Protein AF-A0A7Y0X4V2-F1 (afdb_monomer)

Structure (mmCIF, N/CA/C/O backbone):
data_AF-A0A7Y0X4V2-F1
#
_entry.id   AF-A0A7Y0X4V2-F1
#
loop_
_atom_site.group_PDB
_atom_site.id
_atom_site.type_symbol
_atom_site.label_atom_id
_atom_site.label_alt_id
_atom_site.label_comp_id
_atom_site.label_asym_id
_atom_site.label_entity_id
_atom_site.label_seq_id
_atom_site.pdbx_PDB_ins_code
_atom_site.Cartn_x
_atom_site.Cartn_y
_atom_site.Cartn_z
_atom_site.occupancy
_atom_site.B_iso_or_equiv
_atom_site.auth_seq_id
_atom_site.auth_comp_id
_atom_site.auth_asym_id
_atom_site.auth_atom_id
_atom_site.pdbx_PDB_model_num
ATOM 1 N N . PRO A 1 1 ? -15.623 3.600 -9.504 1.00 37.47 1 PRO A N 1
ATOM 2 C CA . PRO A 1 1 ? -15.818 4.429 -8.292 1.00 37.47 1 PRO A CA 1
ATOM 3 C C . PRO A 1 1 ? -14.778 4.018 -7.253 1.00 37.47 1 PRO A C 1
ATOM 5 O O . PRO A 1 1 ? -14.826 2.900 -6.760 1.00 37.47 1 PRO A O 1
ATOM 8 N N . ILE A 1 2 ? -13.76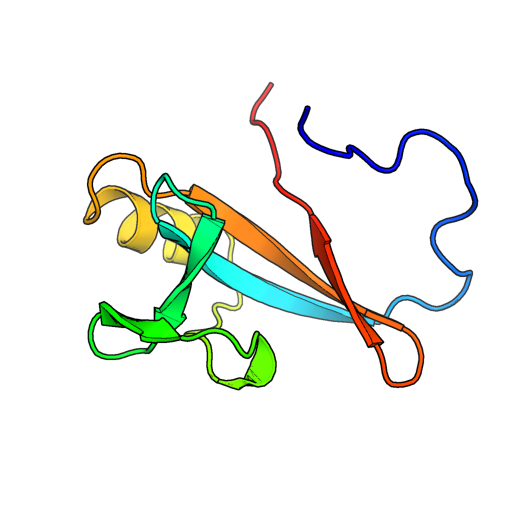9 4.863 -7.043 1.00 31.25 2 ILE A N 1
ATOM 9 C CA . ILE A 1 2 ? -12.885 4.735 -5.884 1.00 31.25 2 ILE A CA 1
ATOM 10 C C . ILE A 1 2 ? -13.775 5.095 -4.701 1.00 31.25 2 ILE A C 1
ATOM 12 O O . ILE A 1 2 ? -14.243 6.234 -4.643 1.00 31.25 2 ILE A O 1
ATOM 16 N N . ASP A 1 3 ? -14.058 4.139 -3.820 1.00 33.47 3 ASP A N 1
ATOM 17 C CA . ASP A 1 3 ? -14.663 4.436 -2.525 1.00 33.47 3 ASP A CA 1
ATOM 18 C C . ASP A 1 3 ? -13.612 5.187 -1.704 1.00 33.47 3 ASP A C 1
ATOM 20 O O . ASP A 1 3 ? -12.863 4.634 -0.903 1.00 33.47 3 ASP A O 1
ATOM 24 N N . ILE A 1 4 ? -13.497 6.484 -1.982 1.00 41.81 4 ILE A N 1
ATOM 25 C CA . ILE A 1 4 ? -12.941 7.430 -1.035 1.00 41.81 4 ILE A CA 1
ATOM 26 C C . ILE A 1 4 ? -13.922 7.369 0.130 1.00 41.81 4 ILE A C 1
ATOM 28 O O . ILE A 1 4 ? -15.104 7.660 -0.055 1.00 41.81 4 ILE A O 1
ATOM 32 N N . ILE A 1 5 ? -13.455 6.955 1.306 1.00 46.25 5 ILE A N 1
ATOM 33 C CA . ILE A 1 5 ? -14.225 7.088 2.542 1.00 46.25 5 ILE A CA 1
ATOM 34 C C . ILE A 1 5 ? -14.314 8.594 2.819 1.00 46.25 5 ILE A C 1
ATOM 36 O O . ILE A 1 5 ? -13.493 9.176 3.522 1.00 46.25 5 ILE A O 1
ATOM 40 N N . ILE A 1 6 ? -15.263 9.243 2.147 1.00 42.69 6 ILE A N 1
ATOM 41 C CA . ILE A 1 6 ? -15.709 10.598 2.420 1.00 42.69 6 ILE A CA 1
ATOM 42 C C . ILE A 1 6 ? -16.734 10.430 3.533 1.00 42.69 6 ILE A C 1
ATOM 44 O O . ILE A 1 6 ? -17.796 9.858 3.315 1.00 42.69 6 ILE A O 1
ATOM 48 N N . GLU A 1 7 ? -16.367 10.887 4.727 1.00 38.19 7 GLU A N 1
ATOM 49 C CA . GLU A 1 7 ? -17.306 11.170 5.815 1.00 38.19 7 GLU A CA 1
ATOM 50 C C . GLU A 1 7 ? -18.154 9.977 6.286 1.00 38.19 7 GLU A C 1
ATOM 52 O O . GLU A 1 7 ? -19.369 9.943 6.137 1.00 38.19 7 GLU A O 1
ATOM 57 N N . ASN A 1 8 ? -17.512 9.009 6.932 1.00 38.53 8 ASN A N 1
ATOM 58 C CA . ASN A 1 8 ? -18.116 8.295 8.056 1.00 38.53 8 ASN A CA 1
ATOM 59 C C . ASN A 1 8 ? -16.965 7.845 8.941 1.00 38.53 8 ASN A C 1
ATOM 61 O O . ASN A 1 8 ? -16.309 6.860 8.619 1.00 38.53 8 ASN A O 1
ATOM 65 N N . ASP A 1 9 ? -16.677 8.655 9.963 1.00 43.59 9 ASP A N 1
ATOM 66 C CA . ASP A 1 9 ? -15.813 8.356 11.104 1.00 43.59 9 ASP A CA 1
ATOM 67 C C . ASP A 1 9 ? -14.724 7.319 10.806 1.00 43.59 9 ASP A C 1
ATOM 69 O O . ASP A 1 9 ? -14.910 6.122 11.044 1.00 43.59 9 ASP A O 1
ATOM 73 N N . LEU A 1 10 ? -13.556 7.777 10.322 1.00 49.72 10 LEU A N 1
ATOM 74 C CA . LEU A 1 10 ? -12.341 6.981 10.502 1.00 49.72 10 LEU A CA 1
ATOM 75 C C . LEU A 1 10 ? -12.348 6.541 11.972 1.00 49.72 10 LEU A C 1
ATOM 77 O O . LEU A 1 10 ? -12.449 7.409 12.846 1.00 49.72 10 LEU A O 1
ATOM 81 N N . PRO A 1 11 ? -12.356 5.228 12.256 1.00 55.34 11 PRO A N 1
ATOM 82 C CA . PRO A 1 11 ? -12.586 4.755 13.605 1.00 55.34 11 PRO A CA 1
ATOM 83 C C . PRO A 1 11 ? -11.591 5.425 14.536 1.00 55.34 11 PRO A C 1
ATOM 85 O O . PRO A 1 11 ? -10.427 5.613 14.190 1.00 55.34 11 PRO A O 1
ATOM 88 N N . THR A 1 12 ? -12.061 5.798 15.724 1.00 57.12 12 THR A N 1
ATOM 89 C CA . THR A 1 12 ? -11.337 6.676 16.658 1.00 57.12 12 THR A CA 1
ATOM 90 C C . THR A 1 12 ? -9.946 6.144 17.028 1.00 57.12 12 THR A C 1
ATOM 92 O O . THR A 1 12 ? -9.111 6.887 17.536 1.00 57.12 12 THR A O 1
ATOM 95 N N . ILE A 1 13 ? -9.693 4.857 16.763 1.00 68.12 13 ILE A N 1
ATOM 96 C CA . ILE A 1 13 ? -8.396 4.197 16.855 1.00 68.12 13 ILE A CA 1
ATOM 97 C C . ILE A 1 13 ? -8.109 3.499 15.515 1.00 68.12 13 ILE A C 1
ATOM 99 O O . ILE A 1 13 ? -8.527 2.365 15.285 1.00 68.12 13 ILE A O 1
ATOM 103 N N . THR A 1 14 ? -7.370 4.173 14.640 1.00 73.25 14 THR A N 1
ATOM 104 C CA . THR A 1 14 ? -6.709 3.569 13.474 1.00 73.25 14 THR A CA 1
ATOM 105 C C . THR A 1 14 ? -5.215 3.496 13.750 1.00 73.25 14 THR A C 1
ATOM 107 O O . THR A 1 14 ? -4.595 4.521 14.046 1.00 73.25 14 THR A O 1
ATOM 110 N N . LYS A 1 15 ? -4.610 2.314 13.626 1.00 84.56 15 LYS A N 1
ATOM 111 C CA . LYS A 1 15 ? -3.155 2.171 13.715 1.00 84.56 15 LYS A CA 1
ATOM 112 C C . LYS A 1 15 ? -2.564 2.191 12.313 1.00 84.56 15 LYS A C 1
ATOM 114 O O . LYS A 1 15 ? -2.832 1.304 11.509 1.00 84.56 15 LYS A O 1
ATOM 119 N N . PHE A 1 16 ? -1.754 3.202 12.025 1.00 85.69 16 PHE A N 1
ATOM 120 C CA . PHE A 1 16 ? -0.985 3.250 10.787 1.00 85.69 16 PHE A CA 1
ATOM 121 C C . PHE A 1 16 ? 0.051 2.117 10.764 1.00 85.69 16 PHE A C 1
ATOM 123 O O . PHE A 1 16 ? 0.799 1.952 11.731 1.00 85.69 16 PHE A O 1
ATOM 130 N N . LEU A 1 17 ? 0.073 1.333 9.683 1.00 85.75 17 LEU A N 1
ATOM 131 C CA . LEU A 1 17 ? 1.002 0.209 9.520 1.00 85.75 17 LEU A CA 1
ATOM 132 C C . LEU A 1 17 ? 2.149 0.516 8.555 1.00 85.75 17 LEU A C 1
ATOM 134 O O . LEU A 1 17 ? 3.246 -0.004 8.739 1.00 85.75 17 LEU A O 1
ATOM 138 N N . GLY A 1 18 ? 1.905 1.348 7.542 1.00 89.50 18 GLY A N 1
ATOM 139 C CA . GLY A 1 18 ? 2.882 1.650 6.503 1.00 89.50 18 GLY A CA 1
ATOM 140 C C . GLY A 1 18 ? 2.229 1.911 5.151 1.00 89.50 18 GLY A C 1
ATOM 141 O O . GLY A 1 18 ? 1.040 2.226 5.052 1.00 89.50 18 GLY A O 1
ATOM 142 N N . PHE A 1 19 ? 3.026 1.748 4.103 1.00 89.56 19 PHE A N 1
ATOM 143 C CA . PHE A 1 19 ? 2.615 1.890 2.711 1.00 89.56 19 PHE A CA 1
ATOM 144 C C . PHE A 1 19 ? 2.821 0.574 1.973 1.00 89.56 19 PHE A C 1
ATOM 146 O O . PHE A 1 19 ? 3.807 -0.115 2.213 1.00 89.56 19 PHE A O 1
ATOM 153 N N . VAL A 1 20 ? 1.925 0.226 1.059 1.00 91.69 20 VAL A N 1
ATOM 154 C CA . VAL A 1 20 ? 2.082 -0.922 0.155 1.00 91.69 20 VAL A CA 1
ATOM 155 C C . VAL A 1 20 ? 1.887 -0.464 -1.282 1.00 91.69 20 VAL A C 1
ATOM 157 O O . VAL A 1 20 ? 1.316 0.598 -1.532 1.00 91.69 20 VAL A O 1
ATOM 160 N N . VAL A 1 21 ? 2.378 -1.257 -2.229 1.00 91.12 21 VAL A N 1
ATOM 161 C CA . VAL A 1 21 ? 2.258 -0.964 -3.661 1.00 91.12 21 VAL A CA 1
ATOM 162 C C . VAL A 1 21 ? 1.167 -1.838 -4.267 1.00 91.12 21 VAL A C 1
ATOM 164 O O . VAL A 1 21 ? 1.108 -3.044 -4.006 1.00 91.12 21 VAL A O 1
ATOM 167 N N . CYS A 1 22 ? 0.324 -1.220 -5.086 1.00 89.50 22 CYS A N 1
ATOM 168 C CA . CYS A 1 22 ? -0.693 -1.882 -5.886 1.00 89.50 22 CYS A CA 1
ATOM 169 C C . CYS A 1 22 ? -0.389 -1.749 -7.382 1.00 89.50 22 CYS A C 1
ATOM 171 O O . CYS A 1 22 ? 0.212 -0.763 -7.810 1.00 89.50 22 CYS A O 1
ATOM 173 N N . ASP A 1 23 ? -0.836 -2.724 -8.176 1.00 87.06 23 ASP A N 1
ATOM 174 C CA . ASP A 1 23 ? -0.902 -2.605 -9.637 1.00 87.06 23 ASP A CA 1
ATOM 175 C C . ASP A 1 23 ? -2.063 -1.684 -10.072 1.00 87.06 23 ASP A C 1
ATOM 177 O O . ASP A 1 23 ? -2.917 -1.311 -9.263 1.00 87.06 23 ASP A O 1
ATOM 181 N N . GLY A 1 24 ? -2.151 -1.356 -11.366 1.00 82.12 24 GLY A N 1
ATOM 182 C CA . GLY A 1 24 ? -3.243 -0.534 -11.914 1.00 82.12 24 GLY A CA 1
ATOM 183 C C . GLY A 1 24 ? -4.652 -1.124 -11.752 1.00 82.12 24 GLY A C 1
ATOM 184 O O . GLY A 1 24 ? -5.642 -0.419 -11.938 1.00 82.12 24 GLY A O 1
ATOM 185 N N . ASN A 1 25 ? -4.762 -2.400 -11.366 1.00 83.62 25 ASN A N 1
ATOM 186 C CA . ASN A 1 25 ? -6.026 -3.075 -11.067 1.00 83.62 25 ASN A CA 1
ATOM 187 C C . ASN A 1 25 ? -6.361 -3.071 -9.566 1.00 83.62 25 ASN A C 1
ATOM 189 O O . ASN A 1 25 ? -7.374 -3.650 -9.168 1.00 83.62 25 ASN A O 1
ATOM 193 N N . GLY A 1 26 ? -5.520 -2.458 -8.729 1.00 81.56 26 GLY A N 1
ATOM 194 C CA . GLY A 1 26 ? -5.683 -2.416 -7.279 1.00 81.56 26 GLY A CA 1
ATOM 195 C C . GLY A 1 26 ? -5.274 -3.701 -6.554 1.00 81.56 26 GLY A C 1
ATOM 196 O O . GLY A 1 26 ? -5.660 -3.885 -5.401 1.00 81.56 26 GLY A O 1
ATOM 197 N N . LYS A 1 27 ? -4.517 -4.604 -7.191 1.00 87.50 27 LYS A N 1
ATOM 198 C CA . LYS A 1 27 ? -3.958 -5.794 -6.535 1.00 87.50 27 LYS A CA 1
ATOM 199 C C . LYS A 1 27 ? -2.665 -5.448 -5.823 1.00 87.50 27 LYS A C 1
ATOM 201 O O . LYS A 1 27 ? -1.779 -4.832 -6.407 1.00 87.50 27 LYS A O 1
ATOM 206 N N . PHE A 1 28 ? -2.528 -5.924 -4.593 1.00 90.00 28 PHE A N 1
ATOM 207 C CA . P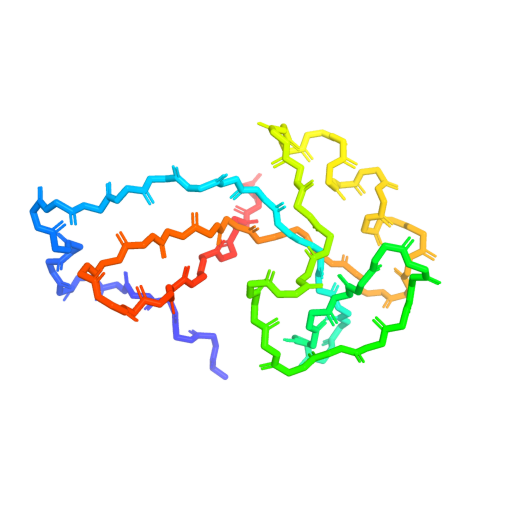HE A 1 28 ? -1.305 -5.754 -3.821 1.00 90.00 28 PHE A CA 1
ATOM 208 C C . PHE A 1 28 ? -0.144 -6.532 -4.436 1.00 90.00 28 PHE A C 1
ATOM 210 O O . PHE A 1 28 ? -0.318 -7.642 -4.953 1.00 90.00 28 PHE A O 1
ATOM 217 N N . LEU A 1 29 ? 1.049 -5.963 -4.311 1.00 89.44 29 LEU A N 1
ATOM 218 C CA . LEU A 1 29 ? 2.296 -6.570 -4.753 1.00 89.44 29 LEU A CA 1
ATOM 219 C C . LEU A 1 29 ? 3.088 -7.116 -3.558 1.00 89.44 29 LEU A C 1
ATOM 221 O O . LEU A 1 29 ? 3.253 -6.457 -2.530 1.00 89.44 29 LEU A O 1
ATOM 225 N N . ALA A 1 30 ? 3.580 -8.345 -3.693 1.00 88.62 30 ALA A N 1
ATOM 226 C CA . ALA A 1 30 ? 4.529 -8.972 -2.783 1.00 88.62 30 ALA A CA 1
ATOM 227 C C . ALA A 1 30 ? 5.960 -8.470 -3.041 1.00 88.62 30 ALA A C 1
ATOM 229 O O . ALA A 1 30 ? 6.238 -7.751 -4.000 1.00 88.62 30 ALA A O 1
ATOM 230 N N . LYS A 1 31 ? 6.898 -8.853 -2.165 1.00 84.69 31 LYS A N 1
ATOM 231 C CA . LYS A 1 31 ? 8.300 -8.399 -2.228 1.00 84.69 31 LYS A CA 1
ATOM 232 C C . LYS A 1 31 ? 9.026 -8.832 -3.508 1.00 84.69 31 LYS A C 1
ATOM 234 O O . LYS A 1 31 ? 9.968 -8.172 -3.929 1.00 84.69 31 LYS A O 1
ATOM 239 N N . ASP A 1 32 ? 8.601 -9.936 -4.105 1.00 86.38 32 ASP A N 1
ATOM 240 C CA . ASP A 1 32 ? 9.105 -10.465 -5.374 1.00 86.38 32 ASP A CA 1
ATOM 241 C C . ASP A 1 32 ? 8.402 -9.864 -6.607 1.00 86.38 32 ASP A C 1
ATOM 243 O O . ASP A 1 32 ? 8.701 -10.261 -7.730 1.00 86.38 32 ASP A O 1
ATOM 247 N N . GLY A 1 33 ? 7.473 -8.922 -6.408 1.00 82.88 33 GLY A N 1
ATOM 248 C CA . GLY A 1 33 ? 6.643 -8.341 -7.464 1.00 82.88 33 GLY A CA 1
ATOM 249 C C . GLY A 1 33 ? 5.459 -9.216 -7.882 1.00 82.88 33 GLY A C 1
ATOM 250 O O . GLY A 1 33 ? 4.757 -8.877 -8.831 1.00 82.88 33 GLY A O 1
ATOM 251 N N . GLY A 1 34 ? 5.210 -10.336 -7.193 1.00 86.44 34 GLY A N 1
ATOM 252 C CA . GLY A 1 34 ? 4.031 -11.166 -7.422 1.00 86.44 34 GLY A CA 1
ATOM 253 C C . GLY A 1 34 ? 2.746 -10.510 -6.911 1.00 86.44 34 GLY A C 1
ATOM 254 O O . GLY A 1 34 ? 2.762 -9.733 -5.960 1.00 86.44 34 GLY A O 1
ATOM 255 N N . HIS A 1 35 ? 1.603 -10.850 -7.508 1.00 88.94 35 HIS A N 1
ATOM 256 C CA 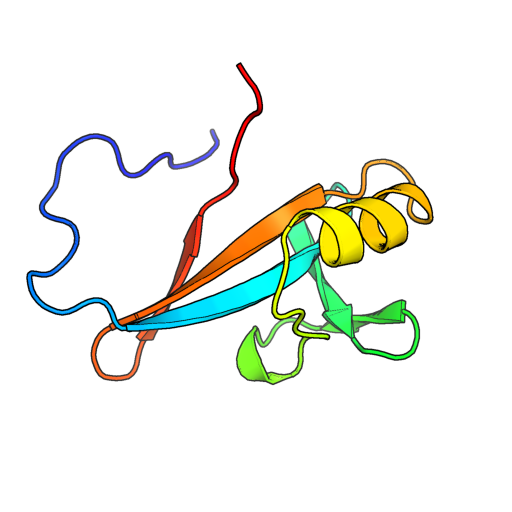. HIS A 1 35 ? 0.304 -10.386 -7.017 1.00 88.94 35 HIS A CA 1
ATOM 257 C C . HIS A 1 35 ? -0.179 -11.207 -5.828 1.00 88.94 35 HIS A C 1
ATOM 259 O O . HIS A 1 35 ? -0.090 -12.437 -5.818 1.00 88.94 35 HIS A O 1
ATOM 265 N N . ILE A 1 36 ? -0.802 -10.530 -4.873 1.00 87.31 36 ILE A N 1
ATOM 266 C CA . ILE A 1 36 ? -1.463 -11.159 -3.735 1.00 87.31 36 ILE A CA 1
ATOM 267 C C . ILE A 1 36 ? -2.823 -10.508 -3.480 1.00 87.31 36 ILE A C 1
ATOM 269 O O . ILE A 1 36 ? -3.092 -9.376 -3.876 1.00 87.31 36 ILE A O 1
ATOM 273 N N . THR A 1 37 ? -3.681 -11.231 -2.771 1.00 80.25 37 THR A N 1
ATOM 274 C CA . THR A 1 37 ? -5.027 -10.770 -2.399 1.00 80.25 37 THR A CA 1
ATOM 275 C C . THR A 1 37 ? -5.140 -10.386 -0.925 1.00 80.25 37 THR A C 1
ATOM 277 O O . THR A 1 37 ? -6.190 -9.921 -0.502 1.00 80.25 37 THR A O 1
ATOM 280 N N . VAL A 1 38 ? -4.085 -10.624 -0.139 1.00 79.62 38 VAL A N 1
ATOM 281 C CA . VAL A 1 38 ? -4.058 -10.447 1.319 1.00 79.62 38 VAL A CA 1
ATOM 282 C C . VAL A 1 38 ? -3.078 -9.312 1.642 1.00 79.62 38 VAL A C 1
ATOM 284 O O . VAL A 1 38 ? -1.879 -9.513 1.427 1.00 79.62 38 VAL A O 1
ATOM 287 N N . PRO A 1 39 ? -3.5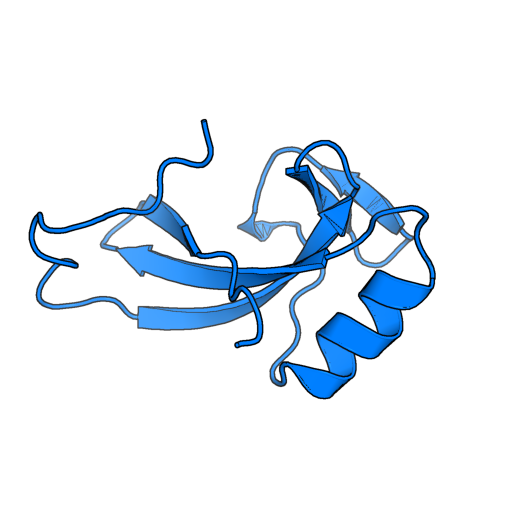48 -8.140 2.113 1.00 73.88 39 PRO A N 1
ATOM 288 C CA . PRO A 1 39 ? -2.706 -6.969 2.378 1.00 73.88 39 PRO A CA 1
ATOM 289 C C . PRO A 1 39 ? -1.512 -7.252 3.300 1.00 73.88 39 PRO A C 1
ATOM 291 O O . PRO A 1 39 ? -0.419 -6.749 3.075 1.00 73.88 39 PRO A O 1
ATOM 294 N N . GLU A 1 40 ? -1.684 -8.107 4.307 1.00 78.69 40 GLU A N 1
ATOM 295 C CA . GLU A 1 40 ? -0.663 -8.460 5.303 1.00 78.69 40 GLU A CA 1
ATOM 296 C C . GLU A 1 40 ? 0.524 -9.218 4.698 1.00 78.69 40 GLU A C 1
ATOM 298 O O . GLU A 1 40 ? 1.587 -9.327 5.307 1.00 78.69 40 GLU A O 1
ATOM 303 N N . ARG A 1 41 ? 0.349 -9.768 3.493 1.00 82.69 41 ARG A N 1
ATOM 304 C CA . ARG A 1 41 ? 1.405 -10.449 2.738 1.00 82.69 41 ARG A CA 1
ATOM 305 C C . ARG A 1 41 ? 2.092 -9.514 1.735 1.00 82.69 41 ARG A C 1
ATOM 307 O O . ARG A 1 41 ? 2.984 -9.970 1.017 1.00 82.69 41 ARG A O 1
ATOM 314 N N . ALA A 1 42 ? 1.658 -8.254 1.647 1.00 87.69 42 ALA A N 1
ATOM 315 C CA . ALA A 1 42 ? 2.176 -7.275 0.698 1.00 87.69 42 ALA A CA 1
ATOM 316 C C . ALA A 1 42 ? 3.552 -6.789 1.112 1.00 87.69 42 ALA A C 1
ATOM 318 O O . ALA A 1 42 ? 3.941 -6.838 2.282 1.00 87.69 42 ALA A O 1
ATOM 319 N N . HIS A 1 43 ? 4.300 -6.291 0.135 1.00 88.50 43 HIS A N 1
ATOM 320 C CA . HIS A 1 43 ? 5.523 -5.589 0.449 1.00 88.50 43 HIS A CA 1
ATOM 321 C C . HIS A 1 43 ? 5.190 -4.238 1.083 1.00 88.50 43 HIS A C 1
ATOM 323 O O . HIS A 1 43 ? 4.634 -3.358 0.426 1.00 88.50 43 HIS A O 1
ATOM 329 N N . MET A 1 44 ? 5.537 -4.101 2.363 1.00 89.88 44 MET A N 1
ATOM 330 C CA . MET A 1 44 ? 5.292 -2.894 3.143 1.00 89.88 44 MET A CA 1
ATOM 331 C C . MET A 1 44 ? 6.541 -2.014 3.247 1.00 89.88 44 MET A C 1
ATOM 333 O O . MET A 1 44 ? 7.659 -2.516 3.387 1.00 89.88 44 MET A O 1
ATOM 337 N N . PHE A 1 45 ? 6.318 -0.706 3.195 1.00 90.56 45 PHE A N 1
ATOM 338 C CA . PHE A 1 45 ? 7.306 0.363 3.242 1.00 90.56 45 PHE A CA 1
ATOM 339 C C . PHE A 1 45 ? 6.981 1.311 4.397 1.00 90.56 45 PHE A C 1
ATOM 341 O O . PHE A 1 45 ? 5.813 1.557 4.702 1.00 90.56 45 PHE A O 1
ATOM 348 N N . GLU A 1 46 ? 8.013 1.883 5.012 1.00 88.56 46 GLU A N 1
ATOM 349 C CA . GLU A 1 46 ? 7.857 2.871 6.090 1.00 88.56 46 GLU A CA 1
ATOM 350 C C . GLU A 1 46 ? 7.648 4.298 5.559 1.00 88.56 46 GLU A C 1
ATOM 352 O O . GLU A 1 46 ? 7.168 5.162 6.290 1.00 88.56 46 GLU A O 1
ATOM 357 N N . SER A 1 47 ? 7.984 4.556 4.289 1.00 88.81 47 SER A N 1
ATOM 358 C CA . SER A 1 47 ? 7.921 5.884 3.674 1.00 88.81 47 SER A CA 1
ATOM 359 C C . SER A 1 47 ? 7.174 5.868 2.332 1.00 88.81 47 SER A C 1
ATOM 361 O O . SER A 1 47 ? 7.295 4.919 1.553 1.00 88.81 47 SER A O 1
ATOM 363 N N . ILE A 1 48 ? 6.416 6.940 2.049 1.00 87.06 48 ILE A N 1
ATOM 364 C CA . ILE A 1 48 ? 5.766 7.152 0.739 1.00 87.06 48 ILE A CA 1
ATOM 365 C C . ILE A 1 48 ? 6.801 7.204 -0.389 1.00 87.06 48 ILE A C 1
ATOM 367 O O . ILE A 1 48 ? 6.597 6.503 -1.374 1.00 87.06 48 ILE A O 1
ATOM 371 N N . PRO A 1 49 ? 7.920 7.956 -0.281 1.00 90.75 49 PRO A N 1
ATOM 372 C CA . PRO A 1 49 ? 8.877 8.049 -1.383 1.00 90.75 49 PRO A CA 1
ATOM 373 C C . PRO A 1 49 ? 9.468 6.699 -1.802 1.00 90.75 49 PRO A C 1
ATOM 375 O O . PRO A 1 49 ? 9.667 6.464 -2.994 1.00 90.75 49 PRO A O 1
ATOM 378 N N . ASP A 1 50 ? 9.724 5.798 -0.848 1.00 90.62 50 ASP A N 1
ATOM 379 C CA . ASP A 1 50 ? 10.238 4.462 -1.161 1.00 90.62 50 ASP A CA 1
ATOM 380 C C . ASP A 1 50 ? 9.172 3.593 -1.838 1.00 90.62 50 ASP A C 1
ATOM 382 O O . ASP A 1 50 ? 9.468 2.915 -2.825 1.00 90.62 50 ASP A O 1
ATOM 386 N N . ALA A 1 51 ? 7.927 3.655 -1.353 1.00 90.50 51 ALA A N 1
ATOM 387 C CA . ALA A 1 51 ? 6.802 2.963 -1.973 1.00 90.50 51 ALA A CA 1
ATOM 388 C C . ALA A 1 51 ? 6.537 3.478 -3.397 1.00 90.50 51 ALA A C 1
ATOM 390 O O . ALA A 1 51 ? 6.386 2.678 -4.318 1.00 90.50 51 ALA A O 1
ATOM 391 N N . ASP A 1 52 ? 6.550 4.797 -3.605 1.00 90.00 52 ASP A N 1
ATOM 392 C CA . ASP A 1 52 ? 6.343 5.434 -4.910 1.00 90.00 52 ASP A CA 1
ATOM 393 C C . ASP A 1 52 ? 7.445 5.069 -5.903 1.00 90.00 52 ASP A C 1
ATOM 395 O O . ASP A 1 52 ? 7.167 4.778 -7.067 1.00 90.00 52 ASP A O 1
ATOM 399 N N . LYS A 1 53 ? 8.701 5.021 -5.448 1.00 91.25 53 LYS A N 1
ATOM 400 C CA . LYS A 1 53 ? 9.822 4.588 -6.287 1.00 91.25 53 LYS A CA 1
ATOM 401 C C . LYS A 1 53 ? 9.622 3.164 -6.807 1.00 91.25 53 LYS A C 1
ATOM 403 O O . LYS A 1 53 ? 9.977 2.877 -7.948 1.00 91.25 53 LYS A O 1
ATOM 408 N N . VAL A 1 54 ? 9.060 2.277 -5.988 1.00 89.88 54 VAL A N 1
ATOM 409 C CA . VAL A 1 54 ? 8.741 0.903 -6.395 1.00 89.88 54 VAL A CA 1
ATOM 410 C C . VAL A 1 54 ? 7.487 0.865 -7.268 1.00 89.88 54 VAL A C 1
ATOM 412 O O . VAL A 1 54 ? 7.497 0.189 -8.293 1.00 89.88 54 VAL A O 1
ATOM 415 N N . ALA A 1 55 ? 6.448 1.633 -6.936 1.00 89.56 55 ALA A N 1
ATOM 416 C CA . ALA A 1 55 ? 5.230 1.764 -7.736 1.00 89.56 55 ALA A CA 1
ATOM 417 C C . ALA A 1 55 ? 5.526 2.161 -9.189 1.00 89.56 55 ALA A C 1
ATOM 419 O O . ALA A 1 55 ? 4.977 1.565 -10.109 1.00 89.56 55 ALA A O 1
ATOM 420 N N . GLN A 1 56 ? 6.472 3.083 -9.394 1.00 89.50 56 GLN A N 1
ATOM 421 C CA . GLN A 1 56 ? 6.910 3.543 -10.717 1.00 89.50 56 GLN A CA 1
ATOM 422 C C . GLN A 1 56 ? 7.555 2.455 -11.589 1.00 89.50 56 GLN A C 1
ATOM 424 O O . GLN A 1 56 ? 7.710 2.656 -12.792 1.00 89.50 56 GLN A O 1
ATOM 429 N N . THR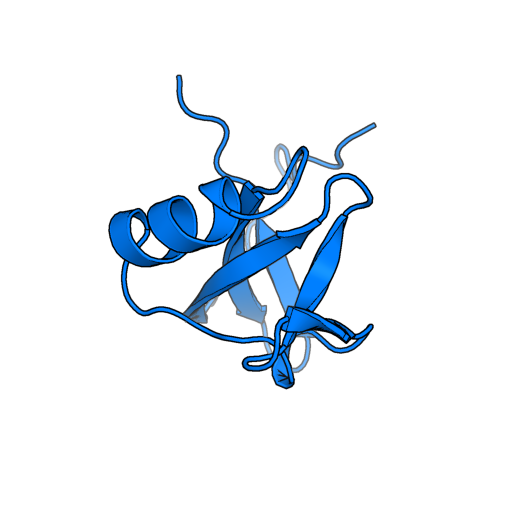 A 1 57 ? 7.945 1.312 -11.016 1.00 89.62 57 THR A N 1
ATOM 430 C CA . THR A 1 57 ? 8.462 0.173 -11.794 1.00 89.62 57 THR A CA 1
ATOM 431 C C . THR A 1 57 ? 7.360 -0.687 -12.417 1.00 89.62 57 THR A C 1
ATOM 433 O O . THR A 1 57 ? 7.652 -1.493 -13.300 1.00 89.62 57 THR A O 1
ATOM 436 N N . TYR A 1 58 ? 6.105 -0.501 -11.995 1.00 83.56 58 TYR A N 1
ATOM 437 C CA . TYR A 1 58 ? 4.942 -1.217 -12.508 1.00 83.56 58 TYR A CA 1
ATOM 438 C C . TYR A 1 58 ? 4.106 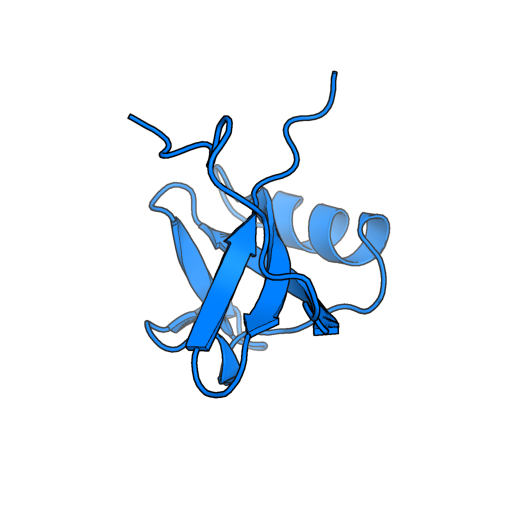-0.290 -13.387 1.00 83.56 58 TYR A C 1
ATOM 440 O O . TYR A 1 58 ? 3.869 0.870 -13.043 1.00 83.56 58 TYR A O 1
ATOM 448 N N . ASP A 1 59 ? 3.626 -0.808 -14.517 1.00 82.19 59 ASP A N 1
ATOM 449 C CA . ASP A 1 59 ? 2.705 -0.056 -15.364 1.00 82.19 59 ASP A CA 1
ATOM 450 C C . ASP A 1 59 ? 1.421 0.245 -14.578 1.00 82.19 59 ASP A C 1
ATOM 452 O O . ASP A 1 59 ? 0.775 -0.661 -14.047 1.00 82.19 59 ASP A O 1
ATOM 456 N N . GLN A 1 60 ? 1.094 1.534 -14.461 1.00 85.25 60 GLN A N 1
ATOM 457 C CA . GLN A 1 60 ? -0.023 2.045 -13.655 1.00 85.25 60 GLN A CA 1
ATOM 458 C C . GLN A 1 60 ? 0.042 1.690 -12.154 1.00 85.25 60 GLN A C 1
ATOM 460 O O . GLN A 1 60 ? -0.986 1.703 -11.477 1.00 85.25 60 GLN A O 1
ATOM 465 N N . GLY A 1 61 ? 1.228 1.386 -11.618 1.00 88.12 61 GLY A N 1
ATOM 466 C CA . GLY A 1 61 ? 1.405 1.125 -10.191 1.00 88.12 61 GLY A CA 1
ATOM 467 C C . GLY A 1 61 ? 1.171 2.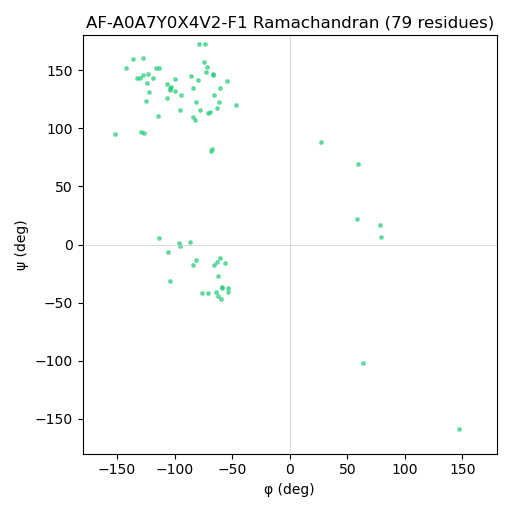367 -9.329 1.00 88.12 61 GLY A C 1
ATOM 468 O O . GLY A 1 61 ? 1.498 3.488 -9.726 1.00 88.12 61 GLY A O 1
ATOM 469 N N . PHE A 1 62 ? 0.634 2.175 -8.125 1.00 89.06 62 PHE A N 1
ATOM 470 C CA . PHE A 1 62 ? 0.430 3.256 -7.157 1.00 89.06 62 PHE A CA 1
ATOM 471 C C . PHE A 1 62 ? 0.695 2.798 -5.721 1.00 89.06 62 PHE A C 1
ATOM 473 O O . PHE A 1 62 ? 0.532 1.624 -5.383 1.00 89.06 62 PHE A O 1
ATOM 480 N N . SER A 1 63 ? 1.105 3.733 -4.864 1.00 90.00 63 SER A N 1
ATOM 481 C CA . SER A 1 63 ? 1.243 3.491 -3.430 1.00 90.00 63 SER A CA 1
ATOM 482 C C . SER A 1 63 ? -0.090 3.711 -2.710 1.00 90.00 63 SER A C 1
ATOM 484 O O . SER A 1 63 ? -0.900 4.571 -3.064 1.00 90.00 63 SER A O 1
ATOM 486 N N . THR A 1 64 ? -0.340 2.916 -1.675 1.00 87.75 64 THR A N 1
ATOM 487 C CA . THR A 1 64 ? -1.489 3.081 -0.785 1.00 87.75 64 THR A CA 1
ATOM 488 C C . THR A 1 64 ? -1.035 2.998 0.662 1.00 87.75 64 THR A C 1
ATOM 490 O O . THR A 1 64 ? -0.165 2.205 1.016 1.00 87.75 64 THR A O 1
ATOM 493 N N . MET A 1 65 ? -1.647 3.809 1.518 1.00 87.88 65 MET A N 1
ATOM 494 C CA . MET A 1 65 ? -1.511 3.692 2.966 1.00 87.88 65 MET A CA 1
ATOM 495 C C . MET A 1 65 ? -2.269 2.469 3.462 1.00 87.88 65 MET A C 1
ATOM 497 O O . MET A 1 65 ? -3.318 2.132 2.907 1.00 87.88 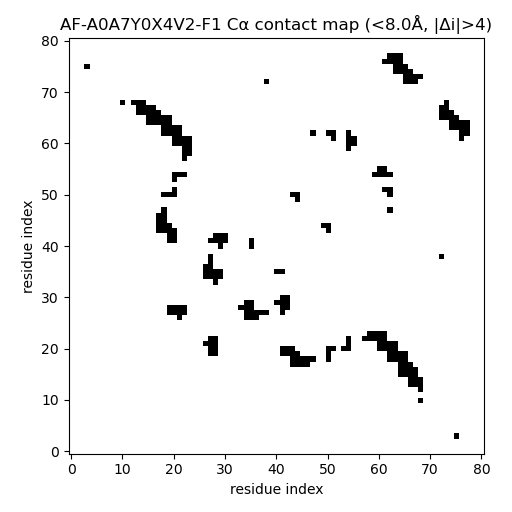65 MET A O 1
ATOM 501 N N . VAL A 1 66 ? -1.766 1.855 4.529 1.00 86.19 66 VAL A N 1
ATOM 502 C CA . VAL A 1 66 ? -2.396 0.724 5.209 1.00 86.19 66 VAL A CA 1
ATOM 503 C C . VAL A 1 66 ? -2.643 1.077 6.670 1.00 86.19 66 VAL A C 1
ATOM 505 O O . VAL A 1 66 ? -1.738 1.535 7.375 1.00 86.19 66 VAL A O 1
ATOM 508 N N . PHE A 1 67 ? -3.866 0.829 7.131 1.00 85.00 67 PHE A N 1
ATOM 509 C CA . PHE A 1 67 ? -4.259 1.004 8.523 1.00 85.00 67 PHE A CA 1
ATOM 510 C C . PHE A 1 67 ? -4.911 -0.264 9.063 1.00 85.00 67 PHE A C 1
ATOM 512 O O . PHE A 1 67 ? -5.640 -0.958 8.358 1.00 85.00 67 PHE A O 1
ATOM 519 N N . GLU A 1 68 ? -4.678 -0.525 10.342 1.00 83.25 68 GLU A N 1
ATOM 520 C CA . GLU A 1 68 ? -5.347 -1.560 11.120 1.00 83.25 68 GLU A CA 1
ATOM 521 C C . GLU A 1 68 ? -6.458 -0.936 11.971 1.00 83.25 68 GLU A C 1
ATOM 523 O O . GLU A 1 68 ? -6.249 0.065 12.667 1.00 83.25 68 GLU A O 1
ATOM 5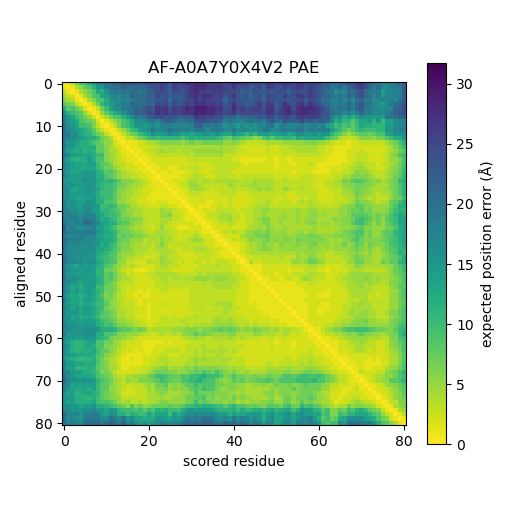28 N N . ILE A 1 69 ? -7.640 -1.550 11.914 1.00 82.44 69 ILE A N 1
ATOM 529 C CA . ILE A 1 69 ? -8.826 -1.206 12.698 1.00 82.44 69 ILE A CA 1
ATOM 530 C C . ILE A 1 69 ? -9.340 -2.488 13.349 1.00 82.44 69 ILE A C 1
ATOM 532 O O . ILE A 1 69 ? -10.062 -3.277 12.734 1.00 82.44 69 ILE A O 1
ATOM 536 N N . GLY A 1 70 ? -8.973 -2.714 14.609 1.00 81.12 70 GLY A N 1
ATOM 537 C CA . GLY A 1 70 ? -9.312 -3.952 15.308 1.00 81.12 70 GLY A CA 1
ATOM 538 C C . GLY A 1 70 ? -8.658 -5.165 14.641 1.00 81.12 70 GLY A C 1
ATOM 539 O O . GLY A 1 70 ? -7.476 -5.402 14.843 1.00 81.12 70 GLY A O 1
ATOM 540 N N . THR A 1 71 ? -9.428 -5.927 13.860 1.00 77.00 71 THR A N 1
ATOM 541 C CA . THR A 1 71 ? -8.943 -7.090 13.079 1.00 77.00 71 THR A CA 1
ATOM 542 C C . THR A 1 71 ? -9.029 -6.874 11.566 1.00 77.00 71 THR A C 1
ATOM 544 O O . THR A 1 71 ? -8.764 -7.789 10.792 1.00 77.00 71 THR A O 1
ATOM 547 N N . THR A 1 72 ? -9.409 -5.667 11.143 1.00 78.25 72 THR A N 1
ATOM 548 C CA . THR A 1 72 ? -9.608 -5.312 9.739 1.00 78.25 72 THR A CA 1
ATOM 549 C C . THR A 1 72 ? -8.441 -4.472 9.246 1.00 78.25 72 THR A C 1
ATOM 551 O O . THR A 1 72 ? -8.051 -3.504 9.901 1.00 78.25 72 THR A O 1
ATOM 554 N N . ILE A 1 73 ? -7.934 -4.795 8.058 1.00 79.50 73 ILE A N 1
ATOM 555 C CA . ILE A 1 73 ? -7.014 -3.932 7.322 1.00 79.50 73 ILE A CA 1
ATOM 556 C C . ILE A 1 73 ? -7.805 -3.080 6.333 1.00 79.50 73 ILE A C 1
ATOM 558 O O . ILE A 1 73 ? -8.585 -3.604 5.537 1.00 79.50 73 ILE A O 1
ATOM 562 N N . ILE A 1 74 ? -7.585 -1.769 6.376 1.00 80.81 74 ILE A N 1
ATOM 563 C CA . ILE A 1 74 ? -8.098 -0.829 5.380 1.00 80.81 74 ILE A CA 1
ATOM 564 C C . ILE A 1 74 ? -6.943 -0.171 4.633 1.00 80.81 74 ILE A C 1
ATOM 566 O O . ILE A 1 74 ? -5.848 0.012 5.172 1.00 80.81 74 ILE A O 1
ATOM 570 N N . THR A 1 75 ? -7.208 0.221 3.393 1.00 78.56 75 THR A N 1
ATOM 571 C CA . THR A 1 75 ? -6.233 0.898 2.541 1.00 78.56 75 THR A CA 1
ATOM 572 C C . THR A 1 75 ? -6.771 2.232 2.059 1.00 78.56 75 THR A C 1
ATOM 574 O O . THR A 1 75 ? -7.936 2.317 1.673 1.00 78.56 75 THR A O 1
ATOM 577 N N . ALA A 1 76 ? -5.925 3.259 2.047 1.00 77.06 76 ALA A N 1
ATOM 578 C CA . ALA A 1 76 ? -6.269 4.573 1.517 1.00 77.06 76 ALA A CA 1
ATOM 579 C C . ALA A 1 76 ? -5.261 5.001 0.447 1.00 77.06 76 ALA A C 1
ATOM 581 O O . ALA A 1 76 ? -4.058 5.080 0.706 1.00 77.06 76 ALA A O 1
ATOM 582 N N . VAL A 1 77 ? -5.759 5.308 -0.751 1.00 70.25 77 VAL A N 1
ATOM 583 C CA . VAL A 1 77 ? -4.936 5.837 -1.841 1.00 70.25 77 VAL A CA 1
ATOM 584 C C . VAL A 1 77 ? -4.742 7.330 -1.625 1.00 70.25 77 VAL A C 1
ATOM 586 O O . VAL A 1 77 ? -5.715 8.084 -1.567 1.00 70.25 77 VAL A O 1
ATOM 589 N N . VAL A 1 78 ? -3.489 7.771 -1.537 1.00 60.41 78 VAL A N 1
ATOM 590 C CA . VAL A 1 78 ? -3.182 9.200 -1.536 1.00 60.41 78 VAL A CA 1
ATOM 591 C C . VAL A 1 78 ? -3.160 9.657 -2.983 1.00 60.41 78 VAL A C 1
ATOM 593 O O . VAL A 1 78 ? -2.238 9.338 -3.727 1.00 60.41 78 VAL A O 1
ATOM 596 N N . LYS A 1 79 ? -4.176 10.409 -3.404 1.00 53.28 79 LYS A N 1
ATOM 597 C CA . LYS A 1 79 ? -4.072 11.154 -4.656 1.00 53.28 79 LYS A CA 1
ATOM 598 C C . LYS A 1 79 ? -3.216 12.398 -4.379 1.00 53.28 79 LYS A C 1
ATOM 600 O O . LYS A 1 79 ? -3.655 13.221 -3.575 1.00 53.28 79 LYS A O 1
ATOM 605 N N . PRO A 1 80 ? -2.025 12.553 -4.985 1.00 45.41 80 PRO A N 1
ATOM 606 C CA . PRO A 1 80 ? -1.296 13.811 -4.887 1.00 45.41 80 PRO A CA 1
ATOM 607 C C . PRO A 1 80 ? -2.150 14.936 -5.491 1.00 45.41 80 PRO A C 1
ATOM 609 O O . PRO A 1 80 ? -2.794 14.749 -6.528 1.00 45.41 80 PRO A O 1
ATOM 612 N N . SER A 1 81 ? -2.205 16.060 -4.777 1.00 43.59 81 SER A N 1
ATOM 613 C CA . SER A 1 81 ? -2.899 17.297 -5.159 1.00 43.59 81 SER A CA 1
ATOM 614 C C . SER A 1 81 ? -2.257 17.982 -6.355 1.00 43.59 81 SER A C 1
ATOM 616 O O . SER A 1 81 ? -1.007 18.053 -6.347 1.00 43.59 81 SER A O 1
#

Solvent-accessible surface area (backbone atoms only — not comparable to full-atom values): 4898 Å² total; per-residue (Å²): 133,84,84,69,88,73,86,71,74,78,59,98,64,65,44,79,74,34,23,32,28,22,41,65,85,68,41,32,24,27,82,88,68,46,81,44,92,53,75,92,66,32,34,72,29,92,42,68,71,63,24,40,60,56,11,69,76,40,83,66,27,38,43,27,39,34,32,40,43,95,93,44,78,48,74,48,72,73,76,85,129

pLDDT: mean 77.22, std 17.13, range [31.25, 91.69]

Sequence (81 aa):
PIDIIIENDLPTITKFLGFVVCDGNGKFLAKDGGHITVPERAHMFESIPDADKVAQTYDQGFSTMVFEIGTTIITAVVKPS

Mean predicted aligned error: 7.78 Å

Secondary structure (DSSP, 8-state):
------SS---S--EEEEEEEE-TTSPEEPTTS-EES-GGGS-EESSHHHHHHHHTTSTT-EEEEEEEETTEEEEEE----

Organism: Vibrio parahaemolyticus (NCBI:txid670)

Nearest PDB structures (foldseek):
  1wib-assembly1_A  TM=3.868E-01  e=1.666E+00  Mus musculus
  5ly5-assembly1_A-2  TM=3.623E-01  e=2.255E+00  Pyrobaculum calidifontis
  8pv4-assembly1_LK  TM=5.353E-01  e=7.122E+00  Thermochaetoides thermophila DSM 1495
  4xb8-assembly1_B  TM=3.148E-01  e=5.262E+00  Drosophila melanogaster

Foldseek 3Di:
DPPPVDDDDPDPDKAWDAKFKAALVRFTAAPVRDTDDDVVRHDGDRDLVVRVVVQVVHDNMAMWTWIDDPPDIDIHGDDDD

Radius of gyration: 12.44 Å; Cα contacts (8 Å, |Δi|>4): 136; chains: 1; bounding box: 28×28×32 Å